Protein AF-A0A526YVA3-F1 (afdb_monomer_lite)

pLDDT: mean 94.4, std 7.64, range [55.88, 98.81]

Sequence (141 aa):
VDGAKIFPQPPGTLPDRYEDSFDVAEYVERAKRGVTPFLAIPELQAGVKGLEATRRIDFEDWLDAQRLDAVVFPAVADVGPADADVNEASAGLAWRNGTWVANGNLVPRHLGIPTVTVPMGAMADIGMPVGLTFAGKAYDD

Structure (mmCIF, N/CA/C/O backbone):
data_AF-A0A526YVA3-F1
#
_entry.id   AF-A0A526YVA3-F1
#
loop_
_atom_site.group_PDB
_atom_site.id
_atom_site.type_symbol
_atom_site.label_atom_id
_atom_site.label_alt_id
_atom_site.label_comp_id
_atom_site.label_asym_id
_atom_site.label_entity_id
_atom_site.label_seq_id
_atom_site.pdbx_PDB_ins_code
_atom_site.Cartn_x
_atom_site.Cartn_y
_atom_site.Cartn_z
_atom_site.occupancy
_atom_site.B_iso_or_equiv
_atom_site.auth_seq_id
_atom_site.auth_comp_id
_atom_site.auth_asym_id
_atom_site.auth_atom_id
_atom_site.pdbx_PDB_model_num
ATOM 1 N N . VAL A 1 1 ? 16.901 -24.100 -8.301 1.00 89.50 1 VAL A N 1
ATOM 2 C CA . VAL A 1 1 ? 16.209 -22.918 -8.861 1.00 89.50 1 VAL A CA 1
ATOM 3 C C . VAL A 1 1 ? 17.232 -22.101 -9.628 1.00 89.50 1 VAL A C 1
ATOM 5 O O . VAL A 1 1 ? 18.376 -22.050 -9.185 1.00 89.50 1 VAL A O 1
ATOM 8 N N . ASP A 1 2 ? 16.853 -21.574 -10.786 1.00 91.94 2 ASP A N 1
ATOM 9 C CA . ASP A 1 2 ? 17.685 -20.717 -11.636 1.00 91.94 2 ASP A CA 1
ATOM 10 C C . ASP A 1 2 ? 17.248 -19.261 -11.417 1.00 91.94 2 ASP A C 1
ATOM 12 O O . ASP A 1 2 ? 16.111 -18.922 -11.741 1.00 91.94 2 ASP A O 1
ATOM 16 N N . GLY A 1 3 ? 18.106 -18.448 -10.792 1.00 90.50 3 GLY A N 1
ATOM 17 C CA . GLY A 1 3 ? 17.772 -17.079 -10.382 1.00 90.50 3 GLY A CA 1
ATOM 18 C C . GLY A 1 3 ? 17.474 -16.160 -11.562 1.00 90.50 3 GLY A C 1
ATOM 19 O O . GLY A 1 3 ? 16.521 -15.397 -11.502 1.00 90.50 3 GLY A O 1
ATOM 20 N N . ALA A 1 4 ? 18.191 -16.318 -12.679 1.00 89.00 4 ALA A N 1
ATOM 21 C CA . ALA A 1 4 ? 18.017 -15.489 -13.877 1.00 89.00 4 ALA A CA 1
ATOM 22 C C . ALA A 1 4 ? 16.642 -15.657 -14.553 1.00 89.00 4 ALA A C 1
ATOM 24 O O . ALA A 1 4 ? 16.278 -14.887 -15.437 1.00 89.00 4 ALA A O 1
ATOM 25 N N . LYS A 1 5 ? 15.875 -16.683 -14.161 1.00 90.94 5 LYS A N 1
ATOM 26 C CA . LYS A 1 5 ? 14.506 -16.923 -14.637 1.00 90.94 5 LYS A CA 1
ATOM 27 C C . LYS A 1 5 ? 13.434 -16.354 -13.705 1.00 90.94 5 LYS A C 1
ATOM 29 O O . LYS A 1 5 ? 12.250 -16.544 -13.974 1.00 90.94 5 LYS A O 1
ATOM 34 N N . ILE A 1 6 ? 13.821 -15.699 -12.612 1.00 89.56 6 ILE A N 1
ATOM 35 C CA . ILE A 1 6 ? 12.916 -15.053 -11.661 1.00 89.56 6 ILE A CA 1
ATOM 36 C C . ILE A 1 6 ? 12.817 -13.576 -12.049 1.00 89.56 6 ILE A C 1
ATOM 38 O O . ILE A 1 6 ? 13.824 -12.884 -12.032 1.00 89.56 6 ILE A O 1
ATOM 42 N N . PHE A 1 7 ? 11.616 -13.121 -12.421 1.00 86.38 7 PHE A N 1
ATOM 43 C CA . PHE A 1 7 ? 11.349 -11.754 -12.904 1.00 86.38 7 PHE A CA 1
ATOM 44 C C . PHE A 1 7 ? 12.322 -11.257 -13.998 1.00 86.38 7 PHE A C 1
ATOM 46 O O . PHE A 1 7 ? 12.915 -10.191 -13.853 1.00 86.38 7 PHE A O 1
ATOM 53 N N . PRO A 1 8 ? 12.510 -12.000 -15.110 1.00 86.81 8 PRO A N 1
ATOM 54 C CA . PRO A 1 8 ? 13.355 -11.520 -16.196 1.00 86.81 8 PRO A CA 1
ATOM 55 C C . PRO A 1 8 ? 12.752 -10.257 -16.818 1.00 86.81 8 PRO A C 1
ATOM 57 O O . PRO A 1 8 ? 11.550 -10.211 -17.083 1.00 86.81 8 PRO A O 1
ATOM 60 N N . GLN A 1 9 ? 13.599 -9.270 -17.101 1.00 84.81 9 GLN A N 1
ATOM 61 C CA . GLN A 1 9 ? 13.191 -8.043 -17.780 1.00 84.81 9 GLN A CA 1
ATOM 62 C C . GLN A 1 9 ? 1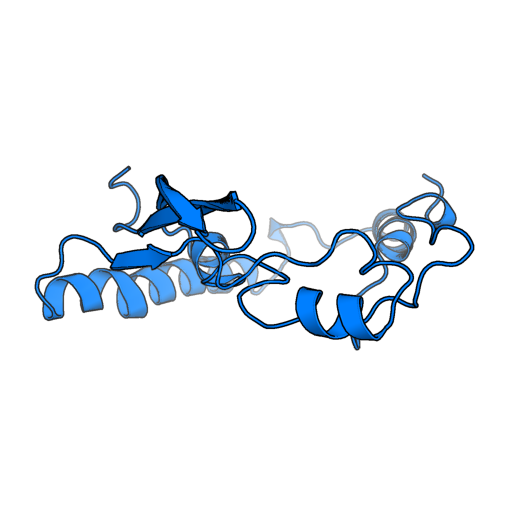2.724 -8.350 -19.214 1.00 84.81 9 GLN A C 1
ATOM 64 O O . GLN A 1 9 ? 13.509 -8.888 -20.008 1.00 84.81 9 GLN A O 1
ATOM 69 N N . PRO A 1 10 ? 11.456 -8.064 -19.568 1.00 88.56 10 PRO A N 1
ATOM 70 C CA . PRO A 1 10 ? 10.971 -8.266 -20.925 1.00 88.56 10 PRO A CA 1
ATOM 71 C C . PRO A 1 10 ? 11.708 -7.358 -21.928 1.00 88.56 10 PRO A C 1
ATOM 73 O O . PRO A 1 10 ? 12.046 -6.221 -21.613 1.00 88.56 10 PRO A O 1
ATOM 76 N N . PRO A 1 11 ? 11.964 -7.808 -23.167 1.00 90.31 11 PRO A N 1
ATOM 77 C CA . PRO A 1 11 ? 12.607 -6.957 -24.164 1.00 90.31 11 PRO A CA 1
ATOM 78 C C . PRO A 1 11 ? 11.812 -5.672 -24.430 1.00 90.31 11 PRO A C 1
ATOM 80 O O . PRO A 1 11 ? 10.629 -5.731 -24.755 1.00 90.31 11 PRO A O 1
ATOM 83 N N . GLY A 1 12 ? 12.491 -4.526 -24.359 1.00 90.69 12 GLY A N 1
ATOM 84 C CA . GLY A 1 12 ? 11.901 -3.216 -24.643 1.00 90.69 12 GLY A CA 1
ATOM 85 C C . GLY A 1 12 ? 11.305 -2.497 -23.432 1.00 90.69 12 GLY A C 1
ATOM 86 O O . GLY A 1 12 ? 10.877 -1.358 -23.600 1.00 90.69 12 GLY A O 1
ATOM 87 N N . THR A 1 13 ? 11.309 -3.107 -22.240 1.00 93.12 13 THR A N 1
ATOM 88 C CA . THR A 1 13 ? 10.925 -2.413 -21.005 1.00 93.12 13 THR A CA 1
ATOM 89 C C . THR A 1 13 ? 11.999 -1.432 -20.555 1.00 93.12 13 THR A C 1
ATOM 91 O O . THR A 1 13 ? 13.192 -1.572 -20.845 1.00 93.12 13 THR A O 1
ATOM 94 N N . LEU A 1 14 ? 11.556 -0.405 -19.841 1.00 92.19 14 LEU A N 1
ATOM 95 C CA . LEU A 1 14 ? 12.418 0.521 -19.133 1.00 92.19 14 LEU A CA 1
ATOM 96 C C . LEU A 1 14 ? 13.146 -0.210 -17.995 1.00 92.19 14 LEU A C 1
ATOM 98 O O . LEU A 1 14 ? 12.594 -1.144 -17.412 1.00 92.19 14 LEU A O 1
ATOM 102 N N . PRO A 1 15 ? 14.361 0.232 -17.630 1.00 86.38 15 PRO A N 1
ATOM 103 C CA . PRO A 1 15 ? 15.040 -0.273 -16.444 1.00 86.38 15 PRO A CA 1
ATOM 104 C C . PRO A 1 15 ? 14.217 -0.033 -15.173 1.00 86.38 15 PRO A C 1
ATOM 106 O O . PRO A 1 15 ? 13.584 1.017 -15.022 1.00 86.38 15 PRO A O 1
ATOM 109 N N . ASP A 1 16 ? 14.289 -0.976 -14.234 1.00 76.75 16 ASP A N 1
ATOM 110 C CA . ASP A 1 16 ? 13.685 -0.816 -12.915 1.00 76.75 16 ASP A CA 1
ATOM 111 C C . ASP A 1 16 ? 14.237 0.421 -12.194 1.00 76.75 16 ASP A C 1
ATOM 113 O O . ASP A 1 16 ? 15.439 0.692 -12.200 1.00 76.75 16 ASP A O 1
ATOM 117 N N . ARG A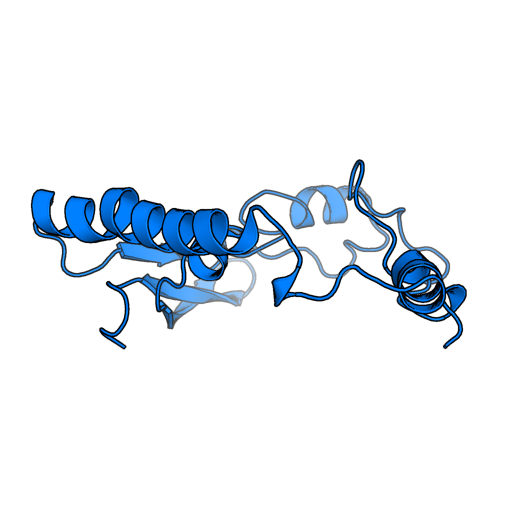 1 17 ? 13.346 1.157 -11.521 1.00 76.31 17 ARG A N 1
ATOM 118 C CA . ARG A 1 17 ? 13.680 2.358 -10.735 1.00 76.31 17 ARG A CA 1
ATOM 119 C C . ARG A 1 17 ? 13.863 2.082 -9.247 1.00 76.31 17 ARG A C 1
ATOM 121 O O . ARG A 1 17 ? 13.853 3.011 -8.443 1.00 76.31 17 ARG A O 1
ATOM 128 N N . TYR A 1 18 ? 14.004 0.819 -8.863 1.00 67.94 18 TYR A N 1
ATOM 129 C CA . TYR A 1 18 ? 14.328 0.469 -7.491 1.00 67.94 18 TYR A CA 1
ATOM 130 C C . TYR A 1 18 ? 15.802 0.807 -7.215 1.00 67.94 18 TYR A C 1
ATOM 132 O O . TYR A 1 18 ? 16.661 -0.072 -7.234 1.00 67.94 18 TYR A O 1
ATOM 140 N N . GLU A 1 19 ? 16.098 2.093 -7.014 1.00 57.59 19 GLU A N 1
ATOM 141 C CA . GLU A 1 19 ? 17.411 2.567 -6.573 1.00 57.59 19 GLU A CA 1
ATOM 142 C C . GLU A 1 19 ? 17.818 1.769 -5.317 1.00 57.59 19 GLU A C 1
ATOM 144 O O . GLU A 1 19 ? 17.101 1.757 -4.317 1.00 57.59 19 GLU A O 1
ATOM 149 N N . ASP A 1 20 ? 18.923 1.024 -5.413 1.00 55.88 20 ASP A N 1
ATOM 150 C CA . ASP A 1 20 ? 19.510 0.184 -4.356 1.00 55.88 20 ASP A CA 1
ATOM 151 C C . ASP A 1 20 ? 18.669 -1.006 -3.830 1.00 55.88 20 ASP A C 1
ATOM 153 O O . ASP A 1 20 ? 18.965 -1.553 -2.762 1.00 55.88 20 ASP A O 1
ATOM 157 N N . SER A 1 21 ? 17.648 -1.472 -4.561 1.00 62.72 21 SER A N 1
ATOM 158 C CA . SER A 1 21 ? 16.922 -2.696 -4.174 1.00 62.72 21 SER A CA 1
ATOM 159 C C . SER A 1 21 ? 17.673 -3.973 -4.548 1.00 62.72 21 SER A C 1
ATOM 161 O O . SER A 1 21 ? 18.369 -4.051 -5.558 1.00 62.72 21 SER A O 1
ATOM 163 N N . PHE A 1 22 ? 17.482 -5.012 -3.736 1.00 65.75 22 PHE A N 1
ATOM 164 C CA . PHE A 1 22 ? 18.046 -6.336 -3.972 1.00 65.75 22 PHE A CA 1
ATOM 165 C C . PHE A 1 22 ? 17.346 -7.026 -5.145 1.00 65.75 22 PHE A C 1
ATOM 167 O O . PHE A 1 22 ? 16.119 -7.155 -5.147 1.00 65.75 22 PHE A O 1
ATOM 174 N N . ASP A 1 23 ? 18.126 -7.540 -6.095 1.00 79.88 23 ASP A N 1
ATOM 175 C CA . ASP A 1 23 ? 17.615 -8.417 -7.145 1.00 79.88 23 ASP A CA 1
ATOM 176 C C . ASP A 1 23 ? 17.155 -9.747 -6.521 1.00 79.88 23 ASP A C 1
ATOM 178 O O . ASP A 1 23 ? 17.908 -10.460 -5.848 1.00 79.88 23 ASP A O 1
ATOM 182 N N . VAL A 1 24 ? 15.886 -10.096 -6.740 1.00 84.94 24 VAL A N 1
ATOM 183 C CA . VAL A 1 24 ? 15.276 -11.332 -6.231 1.00 84.94 24 VAL A CA 1
ATOM 184 C C . VAL A 1 24 ? 16.002 -12.571 -6.769 1.00 84.94 24 VAL A C 1
ATOM 186 O O . VAL A 1 24 ? 16.046 -13.601 -6.090 1.00 84.94 24 VAL A O 1
ATOM 189 N N . ALA A 1 25 ? 16.639 -12.492 -7.941 1.00 87.69 25 ALA A N 1
ATOM 190 C CA . ALA A 1 25 ? 17.482 -13.562 -8.464 1.00 87.69 25 ALA A CA 1
ATOM 191 C C . ALA A 1 25 ? 18.622 -13.931 -7.495 1.00 87.69 25 ALA A C 1
ATOM 193 O O . ALA A 1 25 ? 18.946 -15.116 -7.342 1.00 87.69 25 ALA A O 1
ATOM 194 N N . GLU A 1 26 ? 19.181 -12.960 -6.763 1.00 88.81 26 GLU A N 1
ATOM 195 C CA . GLU A 1 26 ? 20.253 -13.189 -5.786 1.00 88.81 26 GLU A CA 1
ATOM 196 C C . GLU A 1 26 ? 19.792 -14.007 -4.574 1.00 88.81 26 GLU A C 1
ATOM 198 O O . GLU A 1 26 ? 20.606 -14.656 -3.901 1.00 88.81 26 GLU A O 1
ATOM 203 N N . TYR A 1 27 ? 18.483 -14.043 -4.297 1.00 90.19 27 TYR A N 1
ATOM 204 C CA . TYR A 1 27 ? 17.942 -14.790 -3.162 1.00 90.19 27 TYR A CA 1
ATOM 205 C C . TYR A 1 27 ? 18.170 -16.291 -3.333 1.00 90.19 27 TYR A C 1
ATOM 207 O O . TYR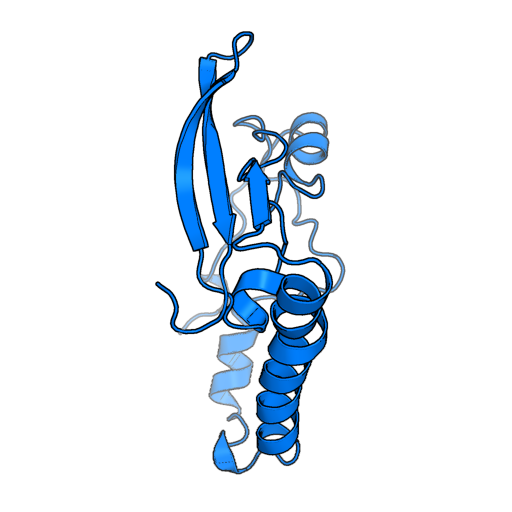 A 1 27 ? 18.346 -16.997 -2.339 1.00 90.19 27 TYR A O 1
ATOM 215 N N . VAL A 1 28 ? 18.251 -16.782 -4.574 1.00 92.94 28 VAL A N 1
ATOM 216 C CA . VAL A 1 28 ? 18.592 -18.179 -4.865 1.00 92.94 28 VAL A CA 1
ATOM 217 C C . VAL A 1 28 ? 19.994 -18.512 -4.358 1.00 92.94 28 VAL A C 1
ATOM 219 O O . VAL A 1 28 ? 20.178 -19.518 -3.671 1.00 92.94 28 VAL A O 1
ATOM 222 N N . GLU A 1 29 ? 20.982 -17.664 -4.647 1.00 91.62 29 GLU A N 1
ATOM 223 C CA . GLU A 1 29 ? 22.363 -17.878 -4.200 1.00 91.62 29 GLU A CA 1
ATOM 224 C C . GLU A 1 29 ? 22.523 -17.640 -2.698 1.00 91.62 29 GLU A C 1
ATOM 226 O O . GLU A 1 29 ? 23.287 -18.335 -2.023 1.00 91.62 29 GLU A O 1
ATOM 231 N N . ARG A 1 30 ? 21.769 -16.697 -2.126 1.00 90.88 30 ARG A N 1
ATOM 232 C CA . ARG A 1 30 ? 21.695 -16.532 -0.669 1.00 90.88 30 ARG A CA 1
ATOM 233 C C . ARG A 1 30 ? 21.122 -17.778 0.011 1.00 90.88 30 ARG A C 1
ATOM 235 O O . ARG A 1 30 ? 21.707 -18.250 0.977 1.00 90.88 30 ARG A O 1
ATOM 242 N N . ALA A 1 31 ? 20.039 -18.346 -0.514 1.00 91.75 31 ALA A N 1
ATOM 243 C CA . ALA A 1 31 ? 19.432 -19.556 0.032 1.00 91.75 31 ALA A CA 1
ATOM 244 C C . ALA A 1 31 ? 20.373 -20.769 -0.059 1.00 91.75 31 ALA A C 1
ATOM 246 O O . ALA A 1 31 ? 20.500 -21.512 0.911 1.00 91.75 31 ALA A O 1
ATOM 247 N N . LYS A 1 32 ? 21.088 -20.941 -1.182 1.00 93.44 32 LYS A N 1
ATOM 248 C CA . LYS A 1 32 ? 22.087 -22.015 -1.356 1.00 93.44 32 LYS A CA 1
ATOM 249 C C . LYS A 1 32 ? 23.244 -21.928 -0.358 1.00 93.44 32 LYS A C 1
ATOM 251 O O . LYS A 1 32 ? 23.699 -22.961 0.122 1.00 93.44 32 LYS A O 1
ATOM 256 N N . ARG A 1 33 ? 23.710 -20.714 -0.040 1.00 94.62 33 ARG A N 1
ATOM 257 C CA . ARG A 1 33 ? 24.756 -20.474 0.975 1.00 94.62 33 ARG A CA 1
ATOM 258 C C . ARG A 1 33 ? 24.285 -20.752 2.405 1.00 94.62 33 ARG A C 1
ATOM 260 O O . ARG A 1 33 ? 25.115 -20.856 3.303 1.00 94.62 33 ARG A O 1
ATOM 267 N N . GLY A 1 34 ? 22.978 -20.900 2.603 1.00 93.31 34 GLY A N 1
ATOM 268 C CA . GLY A 1 34 ? 22.358 -20.984 3.912 1.00 93.31 34 GLY A CA 1
ATOM 269 C C . GLY A 1 34 ? 22.040 -19.598 4.468 1.00 93.31 34 GLY A C 1
ATOM 270 O O . GLY A 1 34 ? 22.731 -18.612 4.215 1.00 93.31 34 GLY A O 1
ATOM 271 N N . VAL A 1 35 ? 20.960 -19.533 5.240 1.00 91.88 35 VAL A N 1
ATOM 272 C CA . VAL A 1 35 ? 20.527 -18.329 5.953 1.00 91.88 35 VAL A CA 1
ATOM 273 C C . VAL A 1 35 ? 20.530 -18.602 7.449 1.00 91.88 35 VAL A C 1
ATOM 275 O O . VAL A 1 35 ? 20.320 -19.739 7.876 1.00 91.88 35 VAL A O 1
ATOM 278 N N . THR A 1 36 ? 20.762 -17.561 8.247 1.00 92.38 36 THR A N 1
ATOM 279 C CA . THR A 1 36 ? 20.661 -17.650 9.705 1.00 92.38 36 THR A CA 1
ATOM 280 C C . THR A 1 36 ? 19.274 -18.176 10.084 1.00 92.38 36 THR A C 1
ATOM 282 O O . THR A 1 36 ? 18.277 -17.603 9.633 1.00 92.38 36 THR A O 1
ATOM 285 N N . PRO A 1 37 ? 19.175 -19.249 10.891 1.00 93.00 37 PRO A N 1
ATOM 286 C CA . PRO A 1 37 ? 17.892 -19.729 11.382 1.00 93.00 37 PRO A CA 1
ATOM 287 C C . PRO A 1 37 ? 17.128 -18.604 12.074 1.00 93.00 37 PRO A C 1
ATOM 289 O O . PRO A 1 37 ? 17.718 -17.836 12.828 1.00 93.00 37 PRO A O 1
ATOM 292 N N . PHE A 1 38 ? 15.816 -18.532 11.854 1.00 89.56 38 PHE A N 1
ATOM 293 C CA . PHE A 1 38 ? 14.962 -17.456 12.366 1.00 89.56 38 PHE A CA 1
ATOM 294 C C . PHE A 1 38 ? 15.186 -17.183 13.863 1.00 89.56 38 PHE A C 1
ATOM 296 O O . PHE A 1 38 ? 15.502 -16.065 14.250 1.00 89.56 38 PHE A O 1
ATOM 303 N N . LEU A 1 39 ? 15.148 -18.231 14.693 1.00 92.94 39 LEU A N 1
ATOM 304 C CA . LEU A 1 39 ? 15.341 -18.130 16.147 1.00 92.94 39 LEU A CA 1
ATOM 305 C C . LEU A 1 39 ? 16.776 -17.780 16.581 1.00 92.94 39 LEU A C 1
ATOM 307 O O . LEU A 1 39 ? 17.005 -17.528 17.759 1.00 92.94 39 LEU A O 1
ATOM 311 N N . ALA A 1 40 ? 17.739 -17.785 15.657 1.00 95.75 40 ALA A N 1
ATOM 312 C CA . ALA A 1 40 ? 19.131 -17.428 15.913 1.00 95.75 40 ALA A CA 1
ATOM 313 C C . ALA A 1 40 ? 19.461 -15.976 15.520 1.00 95.75 40 ALA A C 1
ATOM 315 O O . ALA A 1 40 ? 20.605 -15.557 15.683 1.00 95.75 40 ALA A O 1
ATOM 316 N N . ILE A 1 41 ? 18.495 -15.210 14.999 1.00 96.12 41 ILE A N 1
ATOM 317 C CA . ILE A 1 41 ? 18.669 -13.785 14.696 1.00 96.12 41 ILE A CA 1
ATOM 318 C C . ILE A 1 41 ? 18.600 -12.998 16.021 1.00 96.12 41 ILE A C 1
ATOM 320 O O . ILE A 1 41 ? 17.522 -12.959 16.624 1.00 96.12 41 ILE A O 1
ATOM 324 N N . PRO A 1 42 ? 19.697 -12.371 16.494 1.00 95.50 42 PRO A N 1
ATOM 325 C CA . PRO A 1 42 ? 19.752 -11.795 17.843 1.00 95.50 42 PRO A CA 1
ATOM 326 C C . PRO A 1 42 ? 18.699 -10.708 18.099 1.00 95.50 42 PRO A C 1
ATOM 328 O O . PRO A 1 42 ? 18.084 -10.663 19.165 1.00 95.50 42 PRO A O 1
ATOM 331 N N . GLU A 1 43 ? 18.441 -9.856 17.108 1.00 96.06 43 GLU A N 1
ATOM 332 C CA . GLU A 1 43 ? 17.545 -8.704 17.230 1.00 96.06 43 GLU A CA 1
ATOM 333 C C . GLU A 1 43 ? 16.077 -9.054 16.979 1.00 96.06 43 GLU A C 1
ATOM 335 O O . GLU A 1 43 ? 15.207 -8.220 17.215 1.00 96.06 43 GLU A O 1
ATOM 340 N N . LEU A 1 44 ? 15.765 -10.272 16.529 1.00 95.50 44 LEU A N 1
ATOM 341 C CA . LEU A 1 44 ? 14.427 -10.625 16.054 1.00 95.50 44 LEU A CA 1
ATOM 342 C C . LEU A 1 44 ? 13.346 -10.400 17.115 1.00 95.50 44 LEU A C 1
ATOM 344 O O . LEU A 1 44 ? 12.320 -9.780 16.835 1.00 95.50 44 LEU A O 1
ATOM 348 N N . GLN A 1 45 ? 13.578 -10.870 18.343 1.00 95.56 45 GLN A N 1
ATOM 349 C CA . GLN A 1 45 ? 12.610 -10.698 19.426 1.00 95.56 45 GLN A CA 1
ATOM 350 C C . GLN A 1 45 ? 12.362 -9.214 19.724 1.00 95.56 45 GLN A C 1
ATOM 352 O O . GLN A 1 45 ? 11.219 -8.810 19.938 1.00 95.56 45 GLN A O 1
ATOM 357 N N . ALA A 1 46 ? 13.427 -8.410 19.777 1.00 97.19 46 ALA A N 1
ATOM 358 C CA . ALA A 1 46 ? 13.319 -6.980 20.039 1.00 97.19 46 ALA A CA 1
ATOM 359 C C . ALA A 1 46 ? 12.636 -6.254 18.871 1.00 97.19 46 ALA A C 1
ATOM 361 O O . ALA A 1 46 ? 11.773 -5.416 19.110 1.00 97.19 46 ALA A O 1
ATOM 362 N N . GLY A 1 47 ? 12.955 -6.631 17.631 1.00 96.25 47 GLY A N 1
ATOM 363 C CA . GLY A 1 47 ? 12.363 -6.079 16.416 1.00 96.25 47 GLY A CA 1
ATOM 364 C C . GLY A 1 47 ? 10.856 -6.304 16.347 1.00 96.25 47 GLY A C 1
ATOM 365 O O . GLY A 1 47 ? 10.112 -5.345 16.181 1.00 96.25 47 GLY A O 1
ATOM 366 N N . VAL A 1 48 ? 10.386 -7.538 16.569 1.00 96.12 48 VAL A N 1
ATOM 367 C CA . VAL A 1 48 ? 8.942 -7.842 16.565 1.00 96.12 48 VAL A CA 1
ATOM 368 C C . VAL A 1 48 ? 8.212 -7.087 17.679 1.00 96.12 48 VAL A C 1
ATOM 370 O O . VAL A 1 48 ? 7.169 -6.492 17.431 1.00 96.12 48 VAL A O 1
ATOM 373 N N . LYS A 1 49 ? 8.780 -7.027 18.893 1.00 98.00 49 LYS A N 1
ATOM 374 C CA . LYS A 1 49 ? 8.210 -6.211 19.983 1.00 98.00 49 LYS A CA 1
ATOM 375 C C . LYS A 1 49 ? 8.193 -4.717 19.644 1.00 98.00 49 LYS A C 1
ATOM 377 O O . LYS A 1 49 ? 7.272 -4.018 20.054 1.00 98.00 49 LYS A O 1
ATOM 382 N N . GLY A 1 50 ? 9.197 -4.244 18.910 1.00 98.31 50 GLY A N 1
ATOM 383 C CA . GLY A 1 50 ? 9.276 -2.878 18.404 1.00 98.31 50 GLY A CA 1
ATOM 384 C C . GLY A 1 50 ? 8.139 -2.555 17.439 1.00 98.31 50 GLY A C 1
ATOM 385 O O . GLY A 1 50 ? 7.479 -1.543 17.633 1.00 98.31 50 GLY A O 1
ATOM 386 N N . LEU A 1 51 ? 7.851 -3.436 16.472 1.00 98.31 51 LEU A N 1
ATOM 387 C CA . LEU A 1 51 ? 6.742 -3.252 15.523 1.00 98.31 51 LEU A CA 1
ATOM 388 C C . LEU A 1 51 ? 5.390 -3.115 16.241 1.00 98.31 51 LEU A C 1
ATOM 390 O O . LEU A 1 51 ? 4.637 -2.184 15.961 1.00 98.31 51 LEU A O 1
ATOM 394 N N . GLU A 1 52 ? 5.119 -3.978 17.223 1.00 98.50 52 GLU A N 1
ATOM 395 C CA . GLU A 1 52 ? 3.893 -3.906 18.033 1.00 98.50 52 GLU A CA 1
ATOM 396 C C . GLU A 1 52 ? 3.827 -2.614 18.861 1.00 98.50 52 GLU A C 1
ATOM 398 O O . GLU A 1 52 ? 2.779 -1.974 18.952 1.00 98.50 52 GLU A O 1
ATOM 403 N N . ALA A 1 53 ? 4.951 -2.201 19.457 1.00 98.69 53 ALA A N 1
ATOM 404 C CA . ALA A 1 53 ? 5.020 -0.966 20.230 1.00 98.69 53 ALA A CA 1
ATOM 405 C C . ALA A 1 53 ? 4.792 0.272 19.352 1.00 98.69 53 ALA A C 1
ATOM 407 O O . ALA A 1 53 ? 4.076 1.176 19.778 1.00 98.69 53 ALA A O 1
ATOM 408 N N . THR A 1 54 ? 5.353 0.294 18.139 1.00 98.75 54 THR A N 1
ATOM 409 C CA . THR A 1 54 ? 5.134 1.358 17.154 1.00 98.75 54 THR A CA 1
ATOM 410 C C . THR A 1 54 ? 3.671 1.419 16.727 1.00 98.75 54 THR A C 1
ATOM 412 O O . THR A 1 54 ? 3.104 2.506 16.761 1.00 98.75 54 THR A O 1
ATOM 415 N N . ARG A 1 55 ? 3.016 0.282 16.421 1.00 98.75 55 ARG A N 1
ATOM 416 C CA . ARG A 1 55 ? 1.564 0.270 16.144 1.00 98.75 55 ARG A CA 1
ATOM 417 C C . ARG A 1 55 ? 0.781 0.884 17.304 1.00 98.75 55 ARG A C 1
ATOM 419 O O . ARG A 1 55 ? -0.039 1.772 17.094 1.00 98.75 55 ARG A O 1
ATOM 426 N N . ARG A 1 56 ? 1.041 0.419 18.527 1.00 98.75 56 ARG A N 1
ATOM 427 C CA . ARG A 1 56 ? 0.309 0.877 19.709 1.00 98.75 56 ARG A CA 1
ATOM 428 C C . ARG A 1 56 ? 0.458 2.384 19.925 1.00 98.75 56 ARG A C 1
ATOM 430 O O . ARG A 1 56 ? -0.543 3.067 20.069 1.00 98.75 56 ARG A O 1
ATOM 437 N N . ILE A 1 57 ? 1.686 2.900 19.916 1.00 98.69 57 ILE A N 1
ATOM 438 C CA . ILE A 1 57 ? 1.961 4.307 20.248 1.00 98.69 57 ILE A CA 1
ATOM 439 C C . ILE A 1 57 ? 1.489 5.243 19.131 1.00 98.69 57 ILE A C 1
ATOM 441 O O . ILE A 1 57 ? 0.764 6.201 19.393 1.00 98.69 57 ILE A O 1
ATOM 445 N N . ASP A 1 58 ? 1.893 4.971 17.889 1.00 98.62 58 ASP A N 1
ATOM 446 C CA . ASP A 1 58 ? 1.709 5.927 16.792 1.00 98.62 58 ASP A CA 1
ATOM 447 C C . ASP A 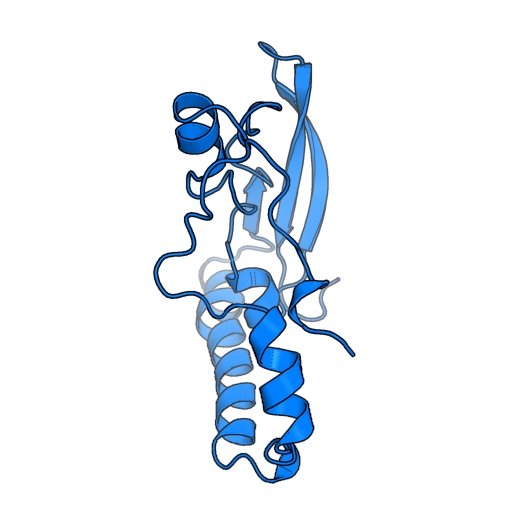1 58 ? 0.318 5.836 16.155 1.00 98.62 58 ASP A C 1
ATOM 449 O O . ASP A 1 58 ? -0.086 6.748 15.434 1.00 98.62 58 ASP A O 1
ATOM 453 N N . PHE A 1 59 ? -0.424 4.753 16.410 1.00 98.56 59 PHE A N 1
ATOM 454 C CA . PHE A 1 59 ? -1.744 4.538 15.828 1.00 98.56 59 PHE A CA 1
ATOM 455 C C . PHE A 1 59 ? -2.839 4.358 16.886 1.00 98.56 59 PHE A C 1
ATOM 457 O O . PHE A 1 59 ? -3.766 5.159 16.925 1.00 98.56 59 PHE A O 1
ATOM 464 N N . GLU A 1 60 ? -2.750 3.360 17.769 1.00 98.75 60 GLU A N 1
ATOM 465 C CA . GLU A 1 60 ? -3.851 3.023 18.696 1.00 98.75 60 GLU A CA 1
ATOM 466 C C . GLU A 1 60 ? -4.034 4.067 19.812 1.00 98.75 60 GLU A C 1
ATOM 468 O O . GLU A 1 60 ? -5.135 4.596 19.982 1.00 98.75 60 GLU A O 1
ATOM 473 N N . ASP A 1 61 ? -2.956 4.416 20.520 1.00 98.81 61 ASP A N 1
ATOM 474 C CA . ASP A 1 61 ? -2.951 5.438 21.575 1.00 98.81 61 ASP A CA 1
ATOM 475 C C . ASP A 1 61 ? -3.303 6.816 20.987 1.00 98.81 61 ASP A C 1
ATOM 477 O O . ASP A 1 61 ? -3.994 7.622 21.617 1.00 98.81 61 ASP A O 1
ATOM 481 N N . TRP A 1 62 ? -2.861 7.085 19.753 1.00 98.75 62 TRP A N 1
ATOM 482 C CA . TRP A 1 62 ? -3.224 8.299 19.030 1.00 98.75 62 TRP A CA 1
ATOM 483 C C . TRP A 1 62 ? -4.721 8.342 18.693 1.00 98.75 62 TRP A C 1
ATOM 485 O O . TRP A 1 62 ? -5.357 9.362 18.967 1.00 98.75 62 TRP A O 1
ATOM 495 N N . LEU A 1 63 ? -5.305 7.257 18.168 1.00 98.69 63 LEU A N 1
ATOM 496 C CA . LEU A 1 63 ? -6.749 7.162 17.915 1.00 98.69 63 LEU A CA 1
ATOM 497 C C . LEU A 1 63 ? -7.549 7.429 19.194 1.00 98.69 63 LEU A C 1
ATOM 499 O O . LEU A 1 63 ? -8.481 8.234 19.173 1.00 98.69 63 LEU A O 1
ATOM 503 N N . ASP A 1 64 ? -7.138 6.836 20.319 1.00 98.62 64 ASP A N 1
ATOM 504 C CA . ASP A 1 64 ? -7.771 7.062 21.623 1.00 98.62 64 ASP A CA 1
ATOM 505 C C . ASP A 1 64 ? -7.660 8.517 22.081 1.00 98.62 64 ASP A C 1
ATOM 507 O O . ASP A 1 64 ? -8.657 9.129 22.477 1.00 98.62 64 ASP A O 1
ATOM 511 N N . ALA A 1 65 ? -6.467 9.108 21.977 1.00 98.69 65 ALA A N 1
ATOM 512 C CA . ALA A 1 65 ? -6.235 10.501 22.343 1.00 98.69 65 ALA A CA 1
ATOM 513 C C . ALA A 1 65 ? -7.058 11.476 21.484 1.00 98.69 65 ALA A C 1
ATOM 515 O O . ALA A 1 65 ? -7.519 12.502 21.989 1.00 98.69 65 ALA A O 1
ATOM 516 N N . GLN A 1 66 ? -7.257 11.158 20.201 1.00 98.62 66 GLN A N 1
ATOM 517 C CA . GLN A 1 66 ? -8.079 11.951 19.283 1.00 98.62 66 GLN A CA 1
ATOM 518 C C . GLN A 1 66 ? -9.570 11.586 19.325 1.00 98.62 66 GLN A C 1
ATOM 520 O O . GLN A 1 66 ? -10.377 12.287 18.715 1.00 98.62 66 GLN A O 1
ATOM 525 N N . ARG A 1 67 ? -9.951 10.536 20.068 1.00 98.44 67 ARG A N 1
ATOM 526 C CA . ARG A 1 67 ? -11.316 9.988 20.130 1.00 98.44 67 ARG A CA 1
ATOM 527 C C . ARG A 1 67 ? -11.858 9.617 18.744 1.00 98.44 67 ARG A C 1
ATOM 529 O O . ARG A 1 67 ? -12.991 9.957 18.408 1.00 98.44 67 ARG A O 1
ATOM 536 N N . LEU A 1 68 ? -11.023 8.964 17.944 1.00 98.50 68 LEU A N 1
ATOM 537 C CA . LEU A 1 68 ? -11.340 8.493 16.600 1.00 98.50 68 LEU A CA 1
ATOM 538 C C . LEU A 1 68 ? -11.574 6.981 16.617 1.00 98.50 68 LEU A C 1
ATOM 540 O O . LEU A 1 68 ? -10.762 6.240 17.163 1.00 98.50 68 LEU A O 1
ATOM 544 N N . ASP A 1 69 ? -12.640 6.530 15.959 1.00 97.81 69 ASP A N 1
ATOM 545 C CA . ASP A 1 69 ? -12.929 5.097 15.813 1.00 97.81 69 ASP A CA 1
ATOM 546 C C . ASP A 1 69 ? -12.102 4.449 14.685 1.00 97.81 69 ASP A C 1
ATOM 548 O O . ASP A 1 69 ? -11.794 3.262 14.735 1.00 97.81 69 ASP A O 1
ATOM 552 N N . ALA A 1 70 ? -11.723 5.223 13.661 1.00 98.06 70 ALA A N 1
ATOM 553 C CA . ALA A 1 70 ? -10.939 4.748 12.521 1.00 98.06 70 ALA A CA 1
ATOM 554 C C . ALA A 1 70 ? -10.255 5.899 11.768 1.00 98.06 70 ALA A C 1
ATOM 556 O O . ALA A 1 70 ? -10.647 7.065 11.876 1.00 98.06 70 ALA A O 1
ATOM 557 N N . VAL A 1 71 ? -9.275 5.552 10.929 1.00 98.44 71 VAL A N 1
ATOM 558 C CA . VAL A 1 71 ? -8.730 6.436 9.886 1.00 98.44 71 VAL A CA 1
ATOM 559 C C . VAL A 1 71 ? -9.288 6.012 8.534 1.00 98.44 71 VAL A C 1
ATOM 561 O O . VAL A 1 71 ? -9.298 4.826 8.212 1.00 98.44 71 VAL A O 1
ATOM 564 N N . VAL A 1 72 ? -9.734 6.975 7.725 1.00 98.50 72 VAL A N 1
ATOM 565 C CA . VAL A 1 72 ? -10.338 6.709 6.413 1.00 98.50 72 VAL A CA 1
ATOM 566 C C . VAL A 1 72 ? -9.646 7.535 5.335 1.00 98.50 72 VAL A C 1
ATOM 568 O O . VAL A 1 72 ? -9.472 8.742 5.497 1.00 98.50 72 VAL A O 1
ATOM 571 N N . PHE A 1 73 ? -9.237 6.897 4.240 1.00 98.62 73 PHE A N 1
ATOM 572 C CA . PHE A 1 73 ? -8.488 7.545 3.159 1.00 98.62 73 PHE A CA 1
ATOM 573 C C . PHE A 1 73 ? -8.710 6.847 1.807 1.00 98.62 73 PHE A C 1
ATOM 575 O O . PHE A 1 73 ? -8.999 5.648 1.778 1.00 98.62 73 PHE A O 1
ATOM 582 N N . PRO A 1 74 ? -8.578 7.555 0.666 1.00 98.69 74 PRO A N 1
ATOM 583 C CA . PRO A 1 74 ? -8.591 6.918 -0.651 1.00 98.69 74 PRO A CA 1
ATOM 584 C C . PRO A 1 74 ? -7.519 5.831 -0.741 1.00 98.69 74 PRO A C 1
ATOM 586 O O . PRO A 1 74 ? -6.385 6.046 -0.312 1.00 98.69 74 PRO A O 1
ATOM 589 N N . ALA A 1 75 ? -7.851 4.676 -1.314 1.00 98.69 75 ALA A N 1
ATOM 590 C CA . ALA A 1 75 ? -6.943 3.529 -1.374 1.00 98.69 75 ALA A CA 1
ATOM 591 C C . ALA A 1 75 ? -5.661 3.833 -2.172 1.00 98.69 75 ALA A C 1
ATOM 593 O O . ALA A 1 75 ? -4.575 3.390 -1.805 1.00 98.69 75 ALA A O 1
ATOM 594 N N . VAL A 1 76 ? -5.782 4.626 -3.234 1.00 98.69 76 VAL A N 1
ATOM 595 C CA . VAL A 1 76 ? -4.682 5.092 -4.089 1.00 98.69 76 VAL A CA 1
ATOM 596 C C . VAL A 1 76 ? -4.866 6.579 -4.380 1.00 98.69 76 VAL A C 1
ATOM 598 O O . VAL A 1 76 ? -5.985 7.093 -4.302 1.00 98.69 76 VAL A O 1
ATOM 601 N N . ALA A 1 77 ? -3.774 7.274 -4.689 1.00 98.38 77 ALA A N 1
ATOM 602 C CA . ALA A 1 77 ? -3.789 8.681 -5.081 1.00 98.38 77 ALA A CA 1
ATOM 603 C C . ALA A 1 77 ? -4.081 8.879 -6.578 1.00 98.38 77 ALA A C 1
ATOM 605 O O . ALA A 1 77 ? -4.654 9.899 -6.947 1.00 98.38 77 ALA A O 1
ATOM 606 N N . ASP A 1 78 ? -3.690 7.920 -7.423 1.00 98.50 78 ASP A N 1
ATOM 607 C CA . ASP A 1 78 ? -3.878 7.953 -8.879 1.00 98.50 78 ASP A CA 1
ATOM 608 C C . ASP A 1 78 ? -3.783 6.527 -9.462 1.00 98.50 78 ASP A C 1
ATOM 610 O O . ASP A 1 78 ? -3.506 5.570 -8.730 1.00 98.50 78 ASP A O 1
ATOM 614 N N . VAL A 1 79 ? -3.964 6.381 -10.775 1.00 98.38 79 VAL A N 1
ATOM 615 C CA . VAL A 1 79 ? -3.770 5.135 -11.528 1.00 98.38 79 VAL A CA 1
ATOM 616 C C . VAL A 1 79 ? -2.700 5.313 -12.608 1.00 98.38 79 VAL A C 1
ATOM 618 O O . VAL A 1 79 ? -2.753 6.226 -13.428 1.00 98.38 79 VAL A O 1
ATOM 621 N N . GLY A 1 80 ? -1.698 4.431 -12.611 1.00 97.94 80 GLY A N 1
ATOM 622 C CA . GLY A 1 80 ? -0.627 4.468 -13.607 1.00 97.94 80 GLY A CA 1
ATOM 623 C C . GLY A 1 80 ? -1.147 4.172 -15.023 1.00 97.94 80 GLY A C 1
ATOM 624 O O . GLY A 1 80 ? -1.974 3.268 -15.180 1.00 97.94 80 GLY A O 1
ATOM 625 N N . PRO A 1 81 ? -0.666 4.879 -16.065 1.00 98.12 81 PRO A N 1
ATOM 626 C CA . PRO A 1 81 ? -0.981 4.523 -17.444 1.00 98.12 81 PRO A CA 1
ATOM 627 C C . PRO A 1 81 ? -0.495 3.112 -17.793 1.00 98.12 81 PRO A C 1
ATOM 629 O O . PRO A 1 81 ? 0.522 2.646 -17.281 1.00 98.12 81 PRO A O 1
ATOM 632 N N . ALA A 1 82 ? -1.209 2.443 -18.697 1.00 97.75 82 ALA A N 1
ATOM 633 C CA . ALA A 1 82 ? -0.952 1.042 -19.031 1.00 97.75 82 ALA A CA 1
ATOM 634 C C . ALA A 1 82 ? 0.392 0.791 -19.745 1.00 97.75 82 ALA A C 1
ATOM 636 O O . ALA A 1 82 ? 0.855 -0.342 -19.746 1.00 97.75 82 ALA A O 1
ATOM 637 N N . ASP A 1 83 ? 1.002 1.818 -20.343 1.00 97.38 83 ASP A N 1
ATOM 638 C CA . ASP A 1 83 ? 2.283 1.753 -21.066 1.00 97.38 83 ASP A CA 1
ATOM 639 C C . ASP A 1 83 ? 3.487 2.194 -20.208 1.00 97.38 83 ASP A C 1
ATOM 641 O O . ASP A 1 83 ? 4.563 2.493 -20.729 1.00 97.38 83 ASP A O 1
ATOM 645 N N . ALA A 1 84 ? 3.315 2.276 -18.884 1.00 96.56 84 ALA A N 1
ATOM 646 C CA . ALA A 1 84 ? 4.339 2.741 -17.946 1.00 96.56 84 ALA A CA 1
ATOM 647 C C . ALA A 1 84 ? 5.603 1.863 -17.885 1.00 96.56 84 ALA A C 1
ATOM 649 O O . ALA A 1 84 ? 6.617 2.299 -17.347 1.00 96.56 84 ALA A O 1
ATOM 650 N N . ASP A 1 85 ? 5.567 0.650 -18.424 1.00 94.81 85 ASP A N 1
ATOM 651 C CA . ASP A 1 85 ? 6.713 -0.249 -18.537 1.00 94.81 85 ASP A CA 1
ATOM 652 C C . ASP A 1 85 ? 7.637 0.097 -19.713 1.00 94.81 85 ASP A C 1
ATOM 654 O O . ASP A 1 85 ? 8.804 -0.278 -19.683 1.00 94.81 85 ASP A O 1
ATOM 658 N N . VAL A 1 86 ? 7.158 0.830 -20.723 1.00 96.25 86 VAL A N 1
ATOM 659 C CA . VAL A 1 86 ? 7.917 1.161 -21.947 1.00 96.25 86 VAL A CA 1
ATOM 660 C C . VAL A 1 86 ? 8.011 2.664 -22.236 1.00 96.25 86 VAL A C 1
ATOM 662 O O . VAL A 1 86 ? 8.832 3.090 -23.047 1.00 96.25 86 VAL A O 1
ATOM 665 N N . ASN A 1 87 ? 7.188 3.487 -21.584 1.00 96.88 87 ASN A N 1
ATOM 666 C CA . ASN A 1 87 ? 7.108 4.931 -21.804 1.00 96.88 87 ASN A CA 1
ATOM 667 C C . ASN A 1 87 ? 7.572 5.709 -20.566 1.00 96.88 87 ASN A C 1
ATOM 669 O O . ASN A 1 87 ? 6.943 5.653 -19.511 1.00 96.88 87 ASN A O 1
ATOM 673 N N . GLU A 1 88 ? 8.656 6.481 -20.695 1.00 95.94 88 GLU A N 1
ATOM 674 C CA . GLU A 1 88 ? 9.277 7.194 -19.569 1.00 95.94 88 GLU A CA 1
ATOM 675 C C . GLU A 1 88 ? 8.348 8.203 -18.881 1.00 95.94 88 GLU A C 1
ATOM 677 O O . GLU A 1 88 ? 8.420 8.378 -17.660 1.00 95.94 88 GLU A O 1
ATOM 682 N N . ALA A 1 89 ? 7.472 8.866 -19.642 1.00 97.50 89 ALA A N 1
ATOM 683 C CA . ALA A 1 89 ? 6.531 9.835 -19.090 1.00 97.50 89 ALA A CA 1
ATOM 684 C C . ALA A 1 89 ? 5.446 9.126 -18.270 1.00 97.50 89 ALA A C 1
ATOM 686 O O . ALA A 1 89 ? 5.181 9.522 -17.132 1.00 97.50 89 ALA A O 1
ATOM 687 N N . SER A 1 90 ? 4.883 8.042 -18.810 1.00 97.94 90 SER A N 1
ATOM 688 C CA . SER A 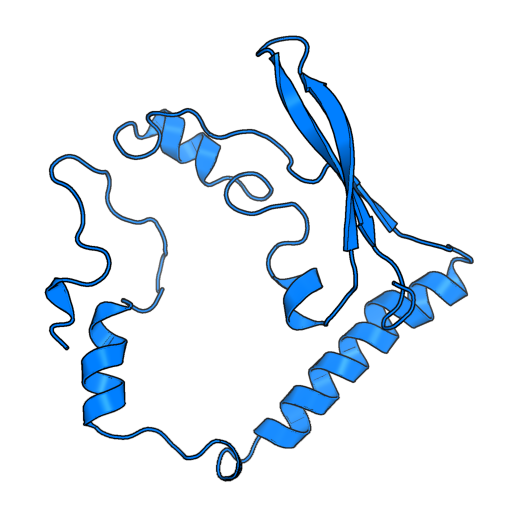1 90 ? 3.920 7.187 -18.110 1.00 97.94 90 SER A CA 1
ATOM 689 C C . SER A 1 90 ? 4.530 6.541 -16.868 1.00 97.94 90 SER A C 1
ATOM 691 O O . SER A 1 90 ? 3.925 6.579 -15.796 1.00 97.94 90 SER A O 1
ATOM 693 N N . ALA A 1 91 ? 5.766 6.046 -16.969 1.00 96.31 91 ALA A N 1
ATOM 694 C CA . ALA A 1 91 ? 6.536 5.535 -15.839 1.00 96.31 91 ALA A CA 1
ATOM 695 C C . ALA A 1 91 ? 6.691 6.602 -14.747 1.00 96.31 91 ALA A C 1
ATOM 697 O O . ALA A 1 91 ? 6.478 6.333 -13.568 1.00 96.31 91 ALA A O 1
ATOM 698 N N . GLY A 1 92 ? 7.001 7.843 -15.131 1.00 95.75 92 GLY A N 1
ATOM 699 C CA . GLY A 1 92 ? 7.098 8.967 -14.201 1.00 95.75 92 GLY A CA 1
ATOM 700 C C . GLY A 1 92 ? 5.808 9.259 -13.426 1.00 95.75 92 GLY A C 1
ATOM 701 O O . GLY A 1 92 ? 5.888 9.771 -12.311 1.00 95.75 92 GLY A O 1
ATOM 702 N N . LEU A 1 93 ? 4.636 8.930 -13.979 1.00 97.44 93 LEU A N 1
ATOM 703 C CA . LEU A 1 93 ? 3.353 9.011 -13.275 1.00 97.44 93 LEU A CA 1
ATOM 704 C C . LEU A 1 93 ? 3.140 7.796 -12.367 1.00 97.44 93 LEU A C 1
ATOM 706 O O . LEU A 1 93 ? 2.840 7.961 -11.186 1.00 97.44 93 LEU A O 1
ATOM 710 N N . ALA A 1 94 ? 3.349 6.589 -12.900 1.00 96.94 94 ALA A N 1
ATOM 711 C CA . ALA A 1 94 ? 3.129 5.336 -12.182 1.00 96.94 94 ALA A CA 1
ATOM 712 C C . ALA A 1 94 ? 4.032 5.183 -10.946 1.00 96.94 94 ALA A C 1
ATOM 714 O O . ALA A 1 94 ? 3.604 4.605 -9.956 1.00 96.94 94 ALA A O 1
ATOM 715 N N . TRP A 1 95 ? 5.245 5.747 -10.971 1.00 95.31 95 TRP A N 1
ATOM 716 C CA . TRP A 1 95 ? 6.217 5.685 -9.870 1.00 95.31 95 TRP A CA 1
ATOM 717 C C . TRP A 1 95 ? 6.020 6.743 -8.771 1.00 95.31 95 TRP A C 1
ATOM 719 O O . TRP A 1 95 ? 6.833 6.849 -7.853 1.00 95.31 95 TRP A O 1
ATOM 729 N N . ARG A 1 96 ? 4.956 7.553 -8.832 1.00 96.00 96 ARG A N 1
ATOM 730 C CA . ARG A 1 96 ? 4.667 8.542 -7.784 1.00 96.00 96 ARG A CA 1
ATOM 731 C C . ARG A 1 96 ? 4.194 7.865 -6.501 1.00 96.00 96 ARG A C 1
ATOM 733 O O . ARG A 1 96 ? 3.486 6.856 -6.520 1.00 96.00 96 ARG A O 1
ATOM 740 N N . ASN A 1 97 ? 4.548 8.469 -5.369 1.00 96.69 97 ASN A N 1
ATOM 741 C CA . ASN A 1 97 ? 4.067 8.025 -4.066 1.00 9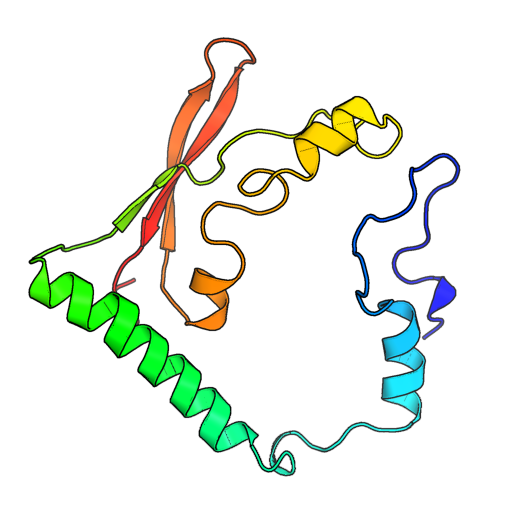6.69 97 ASN A CA 1
ATOM 742 C C . ASN A 1 97 ? 2.529 8.104 -4.008 1.00 96.69 97 ASN A C 1
ATOM 744 O O . ASN A 1 97 ? 1.954 9.121 -4.392 1.00 96.69 97 ASN A O 1
ATOM 748 N N . GLY A 1 98 ? 1.884 7.033 -3.539 1.00 97.00 98 GLY A N 1
ATOM 749 C CA . GLY A 1 98 ? 0.425 6.865 -3.579 1.00 97.00 98 GLY A CA 1
ATOM 750 C C . GLY A 1 98 ? -0.129 6.267 -4.883 1.00 97.00 98 GLY A C 1
ATOM 751 O O . GLY A 1 98 ? -1.306 5.906 -4.913 1.00 97.00 98 GLY A O 1
ATOM 752 N N . THR A 1 99 ? 0.692 6.127 -5.932 1.00 97.50 99 THR A N 1
ATOM 753 C CA . THR A 1 99 ? 0.332 5.475 -7.208 1.00 97.50 99 THR A CA 1
ATOM 754 C C . THR A 1 99 ? 1.068 4.149 -7.381 1.00 97.50 99 THR A C 1
ATOM 756 O O . THR A 1 99 ? 0.439 3.131 -7.654 1.00 97.50 99 THR A O 1
ATOM 759 N N . TRP A 1 100 ? 2.390 4.140 -7.169 1.00 95.75 100 TRP A N 1
ATOM 760 C CA . TRP A 1 100 ? 3.225 2.936 -7.324 1.00 95.75 100 TRP A CA 1
ATOM 761 C C . TRP A 1 100 ? 2.880 1.838 -6.310 1.00 95.75 100 TRP A C 1
ATOM 763 O O . TRP A 1 100 ? 3.009 0.645 -6.571 1.00 95.75 100 TRP A O 1
ATOM 773 N N . VAL A 1 101 ? 2.408 2.275 -5.146 1.00 96.88 101 VAL A N 1
ATOM 774 C CA . VAL A 1 101 ? 1.901 1.503 -4.021 1.00 96.88 101 VAL A CA 1
ATOM 775 C C . VAL A 1 101 ? 0.747 2.318 -3.445 1.00 96.88 101 VAL A C 1
ATOM 777 O O . VAL A 1 101 ? 0.769 3.552 -3.473 1.00 96.88 101 VAL A O 1
ATOM 780 N N . ALA A 1 102 ? -0.256 1.618 -2.922 1.00 98.31 102 ALA A N 1
ATOM 781 C CA . ALA A 1 102 ? -1.399 2.211 -2.244 1.00 98.31 102 ALA A CA 1
ATOM 782 C C . ALA A 1 102 ? -0.996 3.183 -1.118 1.00 98.31 102 ALA A C 1
ATOM 784 O O . ALA A 1 102 ? 0.078 3.076 -0.513 1.00 98.31 102 ALA A O 1
ATOM 785 N N . ASN A 1 103 ? -1.895 4.122 -0.811 1.00 98.50 103 ASN A N 1
ATOM 786 C CA . ASN A 1 103 ? -1.691 5.091 0.262 1.00 98.50 103 ASN A CA 1
ATOM 787 C C . ASN A 1 103 ? -1.397 4.373 1.591 1.00 98.50 103 ASN A C 1
ATOM 789 O O . ASN A 1 103 ? -2.093 3.436 1.978 1.00 98.50 103 ASN A O 1
ATOM 793 N N . GLY A 1 104 ? -0.343 4.819 2.278 1.00 96.88 104 GLY A N 1
ATOM 794 C CA . GLY A 1 104 ? 0.188 4.185 3.491 1.00 96.88 104 GLY A CA 1
ATOM 795 C C . GLY A 1 104 ? 1.506 3.427 3.287 1.00 96.88 104 GLY A C 1
ATOM 796 O O . GLY A 1 104 ? 2.200 3.156 4.269 1.00 96.88 104 GLY A O 1
ATOM 797 N N . ASN A 1 105 ? 1.911 3.149 2.040 1.00 97.00 105 ASN A N 1
ATOM 798 C CA . ASN A 1 105 ? 3.152 2.430 1.728 1.00 97.00 105 ASN A CA 1
ATOM 799 C C . ASN A 1 105 ? 3.256 1.119 2.539 1.00 97.00 105 ASN A C 1
ATOM 801 O O . ASN A 1 105 ? 2.313 0.329 2.576 1.00 97.00 105 ASN A O 1
ATOM 805 N N . LEU A 1 106 ? 4.386 0.871 3.207 1.00 96.75 106 LEU A N 1
ATOM 806 C CA . LEU A 1 106 ? 4.607 -0.356 3.974 1.00 96.75 106 LEU A CA 1
ATOM 807 C C . LEU A 1 106 ? 3.895 -0.363 5.334 1.00 96.75 106 LEU A C 1
ATOM 809 O O . LEU A 1 106 ? 3.715 -1.434 5.913 1.00 96.75 106 LEU A O 1
ATOM 813 N N . VAL A 1 107 ? 3.500 0.803 5.859 1.00 97.69 107 VAL A N 1
ATOM 814 C CA . VAL A 1 107 ? 3.114 0.980 7.269 1.00 97.69 107 VAL A CA 1
ATOM 815 C C . VAL A 1 107 ? 1.964 0.060 7.690 1.00 97.69 107 VAL A C 1
ATOM 817 O O . VAL A 1 107 ? 2.154 -0.674 8.663 1.00 97.69 107 VAL A O 1
ATOM 820 N N . PRO A 1 108 ? 0.821 -0.012 6.970 1.00 97.38 108 PRO A N 1
ATOM 821 C CA . PRO A 1 108 ? -0.290 -0.858 7.403 1.00 97.38 108 PRO A CA 1
ATOM 822 C C . PRO A 1 108 ? 0.094 -2.336 7.538 1.00 97.38 108 PRO A C 1
ATOM 824 O O . PRO A 1 108 ? -0.417 -3.046 8.403 1.00 97.38 108 PRO A O 1
ATOM 827 N N . ARG A 1 109 ? 1.016 -2.814 6.693 1.00 98.25 109 ARG A N 1
ATOM 828 C CA . ARG A 1 109 ? 1.457 -4.214 6.684 1.00 98.25 109 ARG A CA 1
ATOM 829 C C . ARG A 1 109 ? 2.566 -4.473 7.691 1.00 98.25 109 ARG A C 1
ATOM 831 O O . ARG A 1 109 ? 2.461 -5.438 8.436 1.00 98.25 109 ARG A O 1
ATOM 838 N N . HIS A 1 110 ? 3.572 -3.603 7.764 1.00 97.62 110 HIS A N 1
ATOM 839 C CA . HIS A 1 110 ? 4.657 -3.716 8.743 1.00 97.62 110 HIS A CA 1
ATOM 840 C C . HIS A 1 110 ? 4.156 -3.700 10.186 1.00 97.62 110 HIS A C 1
ATOM 842 O O . HIS A 1 110 ? 4.704 -4.411 11.021 1.00 97.62 110 HIS A O 1
ATOM 848 N N . LEU A 1 111 ? 3.132 -2.894 10.470 1.00 98.31 111 LEU A N 1
ATOM 849 C CA . LEU A 1 111 ? 2.613 -2.721 11.824 1.00 98.31 111 LEU A CA 1
ATOM 850 C C . LEU A 1 111 ? 1.415 -3.626 12.137 1.00 98.31 111 LEU A C 1
ATOM 852 O O . LEU A 1 111 ? 0.978 -3.663 13.281 1.00 98.31 111 LEU A O 1
ATOM 856 N N . GLY A 1 112 ? 0.878 -4.357 11.156 1.00 98.19 112 GLY A N 1
ATOM 857 C CA . GLY A 1 112 ? -0.295 -5.213 11.361 1.00 98.19 112 GLY A CA 1
ATOM 858 C C . GLY A 1 112 ? -1.583 -4.430 11.646 1.00 98.19 112 GLY A C 1
ATOM 859 O O . GLY A 1 112 ? -2.366 -4.837 12.494 1.00 98.19 112 GLY A O 1
ATOM 860 N N . ILE A 1 113 ? -1.794 -3.299 10.965 1.00 98.56 113 ILE A N 1
ATOM 861 C CA . ILE A 1 113 ? -3.008 -2.476 11.097 1.00 98.56 113 ILE A CA 1
ATOM 862 C C . ILE A 1 113 ? -4.101 -3.053 10.182 1.00 98.56 113 ILE A C 1
ATOM 864 O O . ILE A 1 113 ? -3.895 -3.059 8.962 1.00 98.56 113 ILE A O 1
ATOM 868 N N . PRO A 1 114 ? -5.240 -3.544 10.701 1.00 98.44 114 PRO A N 1
ATOM 869 C CA . PRO A 1 114 ? -6.305 -4.101 9.874 1.00 98.44 114 PRO A CA 1
ATOM 870 C C . PRO A 1 114 ? -6.957 -3.025 9.008 1.00 98.44 114 PRO A C 1
ATOM 872 O O . PRO A 1 114 ? -7.070 -1.858 9.395 1.00 98.44 114 PRO A O 1
ATOM 875 N N . THR A 1 115 ? -7.353 -3.419 7.797 1.00 98.69 115 THR A N 1
ATOM 876 C CA . THR A 1 115 ? -7.952 -2.505 6.823 1.00 98.69 115 THR A CA 1
ATOM 877 C C . THR A 1 115 ? -9.073 -3.162 6.034 1.00 98.69 115 THR A C 1
ATOM 879 O O . THR A 1 115 ? -8.877 -4.256 5.504 1.00 98.69 115 THR A O 1
ATOM 882 N N . VAL A 1 116 ? -10.181 -2.445 5.843 1.00 98.62 116 VAL A N 1
ATOM 883 C CA . VAL A 1 116 ? -11.263 -2.807 4.913 1.00 98.62 116 VAL A CA 1
ATOM 884 C C . VAL A 1 116 ? -11.345 -1.748 3.818 1.00 98.62 116 VAL A C 1
ATOM 886 O O . VAL A 1 116 ? -11.362 -0.554 4.107 1.00 98.62 116 VAL A O 1
ATOM 889 N N . THR A 1 117 ? -11.422 -2.169 2.555 1.00 98.81 117 THR A N 1
ATOM 890 C CA . THR A 1 117 ? -11.576 -1.258 1.414 1.00 98.81 117 THR A CA 1
ATOM 891 C C . THR A 1 117 ? -12.901 -1.511 0.712 1.00 98.81 117 THR A C 1
ATOM 893 O O . THR A 1 117 ? -13.222 -2.644 0.357 1.00 98.81 117 THR A O 1
ATOM 896 N N . VAL A 1 118 ? -13.654 -0.440 0.473 1.00 98.75 118 VAL A N 1
ATOM 897 C CA . VAL A 1 118 ? -14.931 -0.462 -0.255 1.00 98.75 118 VAL A CA 1
ATOM 898 C C . VAL A 1 118 ? -14.857 0.435 -1.494 1.00 98.75 118 VAL A C 1
ATOM 900 O O . VAL A 1 118 ? -13.990 1.308 -1.558 1.00 98.75 118 VAL A O 1
ATOM 903 N N . PRO A 1 119 ? -15.739 0.270 -2.494 1.00 98.62 119 PRO A N 1
ATOM 904 C CA . PRO A 1 119 ? -15.781 1.174 -3.641 1.00 98.62 119 PRO A CA 1
ATOM 905 C C . PRO A 1 119 ? -16.128 2.608 -3.214 1.00 98.62 119 PRO A C 1
ATOM 907 O O . PRO A 1 119 ? -17.168 2.835 -2.600 1.00 98.62 119 PRO A O 1
ATOM 910 N N . MET A 1 120 ? -15.280 3.578 -3.566 1.00 98.44 120 MET A N 1
ATOM 911 C CA . MET A 1 120 ? -15.555 5.010 -3.374 1.00 98.44 120 MET A CA 1
ATOM 912 C C . MET A 1 120 ? -16.308 5.604 -4.571 1.00 98.44 120 MET A C 1
ATOM 914 O O . MET A 1 120 ? -17.069 6.556 -4.419 1.00 98.44 120 MET A O 1
ATOM 918 N N . GLY A 1 121 ? -16.100 5.042 -5.765 1.00 98.56 121 GLY A N 1
ATOM 919 C CA . GLY A 1 121 ? -16.717 5.483 -7.014 1.00 98.56 121 GLY A CA 1
ATOM 920 C C . GLY A 1 121 ? -15.786 5.284 -8.208 1.00 98.56 121 GLY A C 1
ATOM 921 O O . GLY A 1 121 ? -14.786 4.573 -8.110 1.00 98.56 121 GLY A O 1
ATOM 922 N N . ALA A 1 122 ? -16.120 5.928 -9.325 1.00 98.56 122 ALA A N 1
ATOM 923 C CA . ALA A 1 122 ? -15.279 5.999 -10.516 1.00 98.56 122 ALA A CA 1
ATOM 924 C C . ALA A 1 122 ? -14.852 7.448 -10.778 1.00 98.56 122 ALA A C 1
ATOM 926 O O . ALA A 1 122 ? -15.649 8.373 -10.603 1.00 98.56 122 ALA A O 1
ATOM 927 N N . MET A 1 123 ? -13.601 7.637 -11.194 1.00 98.25 123 MET A N 1
ATOM 928 C CA . MET A 1 123 ? -13.065 8.938 -11.592 1.00 98.25 123 MET A CA 1
ATOM 929 C C . MET A 1 123 ? -13.820 9.432 -12.833 1.00 98.25 123 MET A C 1
ATOM 931 O O . MET A 1 123 ? -13.956 8.700 -13.811 1.00 98.25 123 MET A O 1
ATOM 935 N N . ALA A 1 124 ? -14.369 10.646 -12.784 1.00 98.50 124 ALA A N 1
ATOM 936 C CA . ALA A 1 124 ? -15.306 11.127 -13.805 1.00 98.50 124 ALA A CA 1
ATOM 937 C C . ALA A 1 124 ? -14.663 11.374 -15.184 1.00 98.50 124 ALA A C 1
ATOM 939 O O . ALA A 1 124 ? -15.352 11.371 -16.200 1.00 98.50 124 ALA A O 1
ATOM 940 N N . ASP A 1 125 ? -13.358 11.607 -15.211 1.00 98.50 125 ASP A N 1
ATOM 941 C CA . ASP A 1 125 ? -12.546 11.925 -16.382 1.00 98.50 125 ASP A CA 1
ATOM 942 C C . ASP A 1 125 ? -12.061 10.681 -17.141 1.00 98.50 125 ASP A C 1
ATOM 944 O O . ASP A 1 125 ? -12.083 10.678 -18.371 1.00 98.50 125 ASP A O 1
ATOM 948 N N . ILE A 1 126 ? -11.660 9.623 -16.429 1.00 98.19 126 ILE A N 1
ATOM 949 C CA . ILE A 1 126 ? -11.084 8.405 -17.032 1.00 98.19 126 ILE A CA 1
ATOM 950 C C . ILE A 1 126 ? -11.884 7.124 -16.763 1.00 98.19 126 ILE A C 1
ATOM 952 O O . ILE A 1 126 ? -11.539 6.059 -17.270 1.00 98.19 126 ILE A O 1
ATOM 956 N N . GLY A 1 127 ? -12.948 7.196 -15.962 1.00 98.25 127 GLY A N 1
ATOM 957 C CA . GLY A 1 127 ? -13.844 6.072 -15.669 1.00 98.25 127 GLY A CA 1
ATOM 958 C C . GLY A 1 127 ? -13.251 4.972 -14.780 1.00 98.25 127 GLY A C 1
ATOM 959 O O . GLY A 1 127 ? -13.920 3.968 -14.536 1.00 98.25 127 GLY A O 1
ATOM 960 N N . MET A 1 128 ? -12.023 5.138 -14.282 1.00 98.62 128 MET A N 1
ATOM 961 C CA . MET A 1 128 ? -11.353 4.140 -13.445 1.00 98.62 128 MET A CA 1
ATOM 962 C C . MET A 1 128 ? -11.923 4.128 -12.018 1.00 98.62 128 MET A C 1
ATOM 964 O O . MET A 1 128 ? -12.148 5.196 -11.443 1.00 98.62 128 MET A O 1
ATOM 968 N N . PRO A 1 129 ? -12.165 2.948 -11.418 1.00 98.44 129 PRO A N 1
ATOM 969 C CA . PRO A 1 129 ? -12.651 2.856 -10.049 1.00 98.44 129 PRO A CA 1
ATOM 970 C C . PRO A 1 129 ? -11.561 3.223 -9.037 1.00 98.44 129 PRO A C 1
ATOM 972 O O . PRO A 1 129 ? -10.382 2.937 -9.237 1.00 98.44 129 PRO A O 1
ATOM 975 N N . VAL A 1 130 ? -11.974 3.787 -7.904 1.00 98.50 130 VAL A N 1
ATOM 976 C CA . VAL A 1 130 ? -11.109 4.041 -6.747 1.00 98.50 130 VAL A CA 1
ATOM 977 C C . VAL A 1 130 ? -11.792 3.556 -5.468 1.00 98.50 130 VAL A C 1
ATOM 979 O O . VAL A 1 130 ? -13.010 3.667 -5.308 1.00 98.50 130 VAL A O 1
ATOM 982 N N . GLY A 1 131 ? -11.011 2.958 -4.569 1.00 98.69 131 GLY A N 1
ATOM 983 C CA . GLY A 1 131 ? -11.482 2.472 -3.273 1.00 98.69 131 GLY A CA 1
ATOM 984 C C . GLY A 1 131 ? -11.356 3.514 -2.159 1.00 98.69 131 GLY A C 1
ATOM 985 O O . GLY A 1 131 ? -10.529 4.421 -2.239 1.00 98.69 131 GLY A O 1
ATOM 986 N N . LEU A 1 132 ? -12.144 3.345 -1.099 1.00 98.75 132 LEU A N 1
ATOM 987 C CA . LEU A 1 132 ? -12.021 4.032 0.185 1.00 98.75 132 LEU A CA 1
ATOM 988 C C . LEU A 1 132 ? -11.594 2.999 1.230 1.00 98.75 132 LEU A C 1
ATOM 990 O O . LEU A 1 132 ? -12.284 1.997 1.418 1.00 98.75 132 LEU A O 1
ATOM 994 N N . THR A 1 133 ? -10.457 3.228 1.879 1.00 98.81 133 THR A N 1
ATOM 995 C CA . THR A 1 133 ? -9.884 2.327 2.881 1.00 98.81 133 THR A CA 1
ATOM 996 C C . THR A 1 133 ? -10.162 2.853 4.280 1.00 98.81 133 THR A C 1
ATOM 998 O O . THR A 1 133 ? -9.896 4.017 4.569 1.00 98.81 133 THR A O 1
ATOM 1001 N N . PHE A 1 134 ? -10.656 1.972 5.143 1.00 98.75 134 PHE A N 1
ATOM 1002 C CA . PHE A 1 134 ? -10.826 2.165 6.577 1.00 98.75 134 PHE A CA 1
ATOM 1003 C C . PHE A 1 134 ? -9.726 1.385 7.292 1.00 98.75 134 PHE A C 1
ATOM 1005 O O . PHE A 1 134 ? -9.510 0.220 6.966 1.00 98.75 134 PHE A O 1
ATOM 1012 N N . ALA A 1 135 ? -9.040 2.016 8.239 1.00 98.69 135 ALA A N 1
ATOM 1013 C CA . ALA A 1 135 ? -8.019 1.406 9.080 1.00 98.69 135 ALA A CA 1
ATOM 1014 C C . ALA A 1 135 ? -8.412 1.547 10.555 1.00 98.69 135 ALA A C 1
ATOM 1016 O O . ALA A 1 135 ? -8.707 2.658 11.009 1.00 98.69 135 ALA A O 1
ATOM 1017 N N . GLY A 1 136 ? -8.407 0.427 11.276 1.00 98.38 136 GLY A N 1
ATOM 1018 C CA . GLY A 1 136 ? -8.814 0.325 12.680 1.00 98.38 136 GLY A CA 1
ATOM 1019 C C . GLY A 1 136 ? -7.714 -0.267 13.558 1.00 98.38 136 GLY A C 1
ATOM 1020 O O . GLY A 1 136 ? -6.641 -0.628 13.066 1.00 98.38 136 GLY A O 1
ATOM 1021 N N . LYS A 1 137 ? -7.957 -0.330 14.869 1.00 98.31 137 LYS A N 1
ATOM 1022 C CA . LYS A 1 137 ? -7.006 -0.907 15.833 1.00 98.31 137 LYS A CA 1
ATOM 1023 C C . LYS A 1 137 ? -6.783 -2.392 15.549 1.00 98.31 137 LYS A C 1
ATOM 1025 O O . LYS A 1 137 ? -7.644 -3.047 14.972 1.00 98.31 137 LYS A O 1
ATOM 1030 N N . ALA A 1 138 ? -5.634 -2.936 15.953 1.00 98.12 138 ALA A N 1
ATOM 1031 C CA . ALA A 1 138 ? -5.389 -4.362 15.759 1.00 98.12 138 ALA A CA 1
ATOM 1032 C C . ALA A 1 138 ? -6.440 -5.228 16.468 1.00 98.12 138 ALA A C 1
ATOM 1034 O O . ALA A 1 138 ? -6.818 -4.946 17.606 1.00 98.12 138 ALA A O 1
ATOM 1035 N N . TYR A 1 139 ? -6.830 -6.319 15.798 1.00 97.62 139 TYR A N 1
ATOM 1036 C CA . TYR A 1 139 ? -7.824 -7.295 16.259 1.00 97.62 139 TYR A CA 1
ATOM 1037 C C . TYR A 1 139 ? -9.259 -6.755 16.385 1.00 97.62 139 TYR A C 1
ATOM 1039 O O . TYR A 1 139 ? -10.078 -7.376 17.061 1.00 97.62 139 TYR A O 1
ATOM 1047 N N . ASP A 1 140 ? -9.552 -5.627 15.738 1.00 95.75 140 ASP A N 1
ATOM 1048 C CA . ASP A 1 140 ? -10.879 -5.003 15.647 1.00 95.75 140 ASP A CA 1
ATOM 1049 C C . ASP A 1 140 ? -11.433 -5.100 14.208 1.00 95.75 140 ASP A C 1
ATOM 1051 O O . ASP A 1 140 ? -11.980 -4.144 13.659 1.00 95.75 140 ASP A O 1
ATOM 1055 N N . ASP A 1 141 ? -11.166 -6.244 13.565 1.00 90.12 141 ASP A N 1
ATOM 1056 C CA . ASP A 1 141 ? -11.557 -6.592 12.190 1.00 90.12 141 ASP A CA 1
ATOM 1057 C C . ASP A 1 141 ? -13.075 -6.798 12.001 1.00 90.12 141 ASP A C 1
ATOM 1059 O O . ASP A 1 141 ? -13.740 -7.366 12.903 1.00 90.12 141 ASP A O 1
#

Radius of gyration: 19.67 Å; chains: 1; bounding box: 42×35×47 Å

Secondary structure (DSSP, 8-state):
--GGGSSPPPTTPPPP--TTPPPTHHHHHHHHH----GGG-TTHHHHHHHHHHHHIIIIIHHHHHHT-S-EEEES-S----TTTTT-HHHHHHHTSTTTSS-TTTTHHHHTT--EEEEEEEE-TTT--EEEEEEE--TT--

Foldseek 3Di:
DQLCPPPPQDPQFDDDPPVPDDRSSCVVVVVVVPDQPQVRPPCNVVLVVVLQVCLCPVPVVVCVVVVHQWDKDKFAPDEQDPCLGRDVVSVVVCPDPRRVHTPPPCNCVSNVWDKDWDWPAADPPPRHTIIMMITGRHPPD